Protein AF-A0A060DBR3-F1 (afdb_monomer_lite)

Foldseek 3Di:
DDPVVVVVVVVVVVVVVVVVVVVVVVVVVVVVVVVVVVVVVVVVVVVVVVVVVVVVVVVVVVVVVLLVVLVVLCVDPVSVVVQVVVQVVCCVVPNQWHFDQPPSDTDTGRDDD

Secondary structure (DSSP, 8-state):
--THHHHHHHHHHHHHHHHHHHHHHHHHHHHHHHHHHHHHHHHHHHHHHHHHHHHHHHHHHHHHHHHHHHHHHHHSHHHHHHHHHHHHHHHHHSTTEEEEEETTEEEEEE---

Sequence (113 aa):
MQPFKILERDNIRRKMKDTFNKVLKDMISKLDAKKAVMKALKEAERLAAIAVRLAKQEAEKAARLTQEQAKKLLATKEGKIGVAAMNAVLEKSSPGFKASASDGRIHGICERI

pLDDT: mean 83.02, std 12.98, range [50.94, 97.75]

Radius of gyration: 36.93 Å; chains: 1; bounding box: 82×36×87 Å

Structure (mmCIF, N/CA/C/O backbone):
data_AF-A0A060DBR3-F1
#
_entry.id   AF-A0A060DBR3-F1
#
loop_
_atom_site.group_PDB
_atom_site.id
_atom_site.type_symbol
_atom_site.label_atom_id
_atom_site.label_alt_id
_atom_site.label_comp_id
_atom_site.label_asym_id
_atom_site.label_entity_id
_atom_site.label_seq_id
_atom_site.pdbx_PDB_ins_code
_atom_site.Cartn_x
_atom_site.Cartn_y
_atom_site.Cartn_z
_atom_site.occupancy
_atom_site.B_iso_or_equiv
_atom_site.auth_seq_id
_atom_site.auth_comp_id
_atom_site.auth_asym_id
_atom_site.auth_atom_id
_atom_site.pdbx_PDB_model_num
ATOM 1 N N . MET A 1 1 ? 48.128 0.408 -51.814 1.00 55.25 1 MET A N 1
ATOM 2 C CA . MET A 1 1 ? 47.232 0.390 -50.630 1.00 55.25 1 MET A CA 1
ATOM 3 C C . MET A 1 1 ? 45.834 0.811 -51.074 1.00 55.25 1 MET A C 1
ATOM 5 O O . MET A 1 1 ? 45.753 1.765 -51.828 1.00 55.25 1 MET A O 1
ATOM 9 N N . GLN A 1 2 ? 44.761 0.095 -50.702 1.00 56.47 2 GLN A N 1
ATOM 10 C CA . GLN A 1 2 ? 43.400 0.354 -51.216 1.00 56.47 2 GLN A CA 1
ATOM 11 C C . GLN A 1 2 ? 42.592 1.279 -50.273 1.00 56.47 2 GLN A C 1
ATOM 13 O O . GLN A 1 2 ? 42.081 0.789 -49.26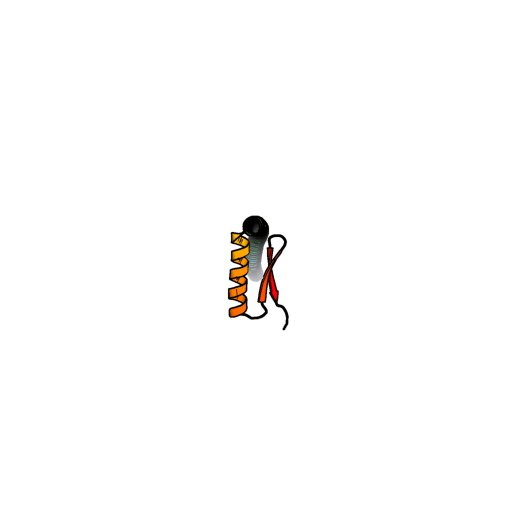3 1.00 56.47 2 GLN A O 1
ATOM 18 N N . PRO A 1 3 ? 42.440 2.583 -50.580 1.00 62.97 3 PRO A N 1
ATOM 19 C CA . PRO A 1 3 ? 41.771 3.568 -49.713 1.00 62.97 3 PRO A CA 1
ATOM 20 C C . PRO A 1 3 ? 40.286 3.265 -49.441 1.00 62.97 3 PRO A C 1
ATOM 22 O O . PRO A 1 3 ? 39.780 3.571 -48.363 1.00 62.97 3 PRO A O 1
ATOM 25 N N . PHE A 1 4 ? 39.603 2.573 -50.357 1.00 62.62 4 PHE A N 1
ATOM 26 C CA . PHE A 1 4 ? 38.196 2.182 -50.202 1.00 62.62 4 PHE A CA 1
ATOM 27 C C . PHE A 1 4 ? 37.936 1.288 -48.976 1.00 62.62 4 PHE A C 1
ATOM 29 O O . PHE A 1 4 ? 36.959 1.485 -48.257 1.00 62.62 4 PHE A O 1
ATOM 36 N N . LYS A 1 5 ? 38.862 0.373 -48.652 1.00 69.62 5 LYS A N 1
ATOM 37 C CA . LYS A 1 5 ? 38.728 -0.557 -47.511 1.00 69.62 5 LYS A CA 1
ATOM 38 C C . LYS A 1 5 ? 38.876 0.114 -46.139 1.00 69.62 5 LYS A C 1
ATOM 40 O O . LYS A 1 5 ? 38.613 -0.522 -45.116 1.00 69.62 5 LYS A O 1
ATOM 45 N N . ILE A 1 6 ? 39.376 1.349 -46.087 1.00 73.19 6 ILE A N 1
ATOM 46 C CA . ILE A 1 6 ? 39.501 2.130 -44.847 1.00 73.19 6 ILE A CA 1
ATOM 47 C C . ILE A 1 6 ? 38.187 2.876 -44.593 1.00 73.19 6 ILE A C 1
ATOM 49 O O . ILE A 1 6 ? 37.628 2.775 -43.503 1.00 73.19 6 ILE A O 1
ATOM 53 N N . LEU A 1 7 ? 37.633 3.511 -45.632 1.00 75.38 7 LEU A N 1
ATOM 54 C CA . LEU A 1 7 ? 36.384 4.270 -45.552 1.00 75.38 7 LEU A CA 1
ATOM 55 C C . LEU A 1 7 ? 35.184 3.401 -45.130 1.00 75.38 7 LEU A C 1
ATOM 57 O O . LEU A 1 7 ? 34.374 3.814 -44.299 1.00 75.38 7 LEU A O 1
ATOM 61 N N . GLU A 1 8 ? 35.086 2.175 -45.653 1.00 81.88 8 GLU A N 1
ATOM 62 C CA . GLU A 1 8 ? 34.038 1.226 -45.253 1.00 81.88 8 GLU A CA 1
ATOM 63 C C . GLU A 1 8 ? 34.151 0.820 -43.780 1.00 81.88 8 GLU A C 1
ATOM 65 O O . GLU A 1 8 ? 33.151 0.802 -43.059 1.00 81.88 8 GLU A O 1
ATOM 70 N N . ARG A 1 9 ? 35.374 0.559 -43.300 1.00 82.94 9 ARG A N 1
ATOM 71 C CA . ARG A 1 9 ? 35.622 0.210 -41.895 1.00 82.94 9 ARG A CA 1
ATOM 72 C C . ARG A 1 9 ? 35.266 1.354 -40.951 1.00 82.94 9 ARG A C 1
ATOM 74 O O . ARG A 1 9 ? 34.647 1.105 -39.917 1.00 82.94 9 ARG A O 1
ATOM 81 N N . ASP A 1 10 ? 35.583 2.593 -41.313 1.00 86.25 10 ASP A N 1
ATOM 82 C CA . ASP A 1 10 ? 35.229 3.762 -40.504 1.00 86.25 10 ASP A CA 1
ATOM 83 C C . ASP A 1 10 ? 33.719 4.038 -40.497 1.00 86.25 10 ASP A C 1
ATOM 85 O O . ASP A 1 10 ? 33.161 4.426 -39.466 1.00 86.25 10 ASP A O 1
ATOM 89 N N . ASN A 1 11 ? 33.018 3.772 -41.602 1.00 88.06 11 ASN A N 1
ATOM 90 C CA . ASN A 1 11 ? 31.556 3.833 -41.636 1.00 88.06 11 ASN A CA 1
ATOM 91 C C . ASN A 1 11 ? 30.904 2.761 -40.754 1.00 88.06 11 ASN A C 1
ATOM 93 O O . ASN A 1 11 ? 29.971 3.072 -40.011 1.00 88.06 11 ASN A O 1
ATOM 97 N N . ILE A 1 12 ? 31.404 1.524 -40.788 1.00 89.50 12 ILE A N 1
ATOM 98 C CA . ILE A 1 12 ? 30.923 0.445 -39.914 1.00 89.50 12 ILE A CA 1
ATOM 99 C C . ILE A 1 12 ? 31.185 0.797 -38.445 1.00 89.50 12 ILE A C 1
ATOM 101 O O . ILE A 1 12 ? 30.279 0.697 -37.617 1.00 89.50 12 ILE A O 1
ATOM 105 N N . ARG A 1 13 ? 32.388 1.294 -38.127 1.00 91.81 13 ARG A N 1
ATOM 106 C CA . ARG A 1 13 ? 32.763 1.722 -36.772 1.00 91.81 13 ARG A CA 1
ATOM 107 C C . ARG A 1 13 ? 31.841 2.823 -36.244 1.00 91.81 13 ARG A C 1
ATOM 109 O O . ARG A 1 13 ? 31.405 2.739 -35.097 1.00 91.81 13 ARG A O 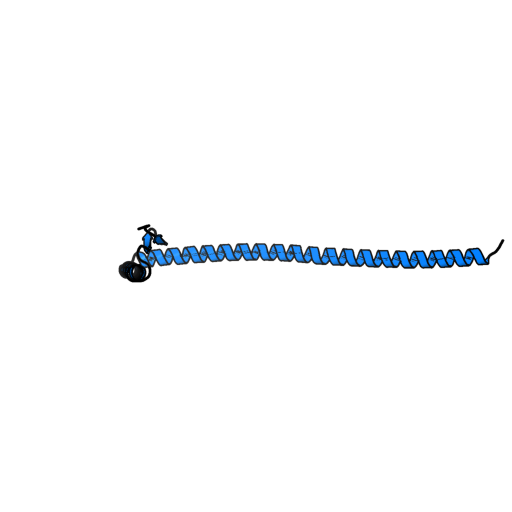1
ATOM 116 N N . ARG A 1 14 ? 31.512 3.831 -37.062 1.00 93.31 14 ARG A N 1
ATOM 117 C CA . ARG A 1 14 ? 30.570 4.898 -36.674 1.00 93.31 14 ARG A CA 1
ATOM 118 C C . ARG A 1 14 ? 29.170 4.351 -36.401 1.00 93.31 14 ARG A C 1
ATOM 120 O O . ARG A 1 14 ? 28.645 4.576 -35.317 1.00 93.31 14 ARG A O 1
ATOM 127 N N . LYS A 1 15 ? 28.620 3.537 -37.308 1.00 94.31 15 LYS A N 1
ATOM 128 C CA . LYS A 1 15 ? 27.294 2.919 -37.126 1.00 94.31 15 LYS A CA 1
ATOM 129 C C . LYS A 1 15 ? 27.214 2.042 -35.872 1.00 94.31 15 LYS A C 1
ATOM 131 O O . LYS A 1 15 ? 26.223 2.102 -35.145 1.00 94.31 15 LYS A O 1
ATOM 136 N N . MET A 1 16 ? 28.254 1.253 -35.591 1.00 94.50 16 MET A N 1
ATOM 137 C CA . MET A 1 16 ? 28.337 0.464 -34.357 1.00 94.50 16 MET A CA 1
ATOM 138 C C . MET A 1 16 ? 28.365 1.356 -33.114 1.00 94.50 16 MET A C 1
ATOM 140 O O . MET A 1 16 ? 27.624 1.095 -32.169 1.00 94.50 16 MET A O 1
ATOM 144 N N . LYS A 1 17 ? 29.157 2.436 -33.126 1.00 95.38 17 LYS A N 1
ATOM 145 C CA . LYS A 1 17 ? 29.221 3.398 -32.017 1.00 95.38 17 LYS A CA 1
ATOM 146 C C . LYS A 1 17 ? 27.868 4.069 -31.767 1.00 95.38 17 LYS A C 1
ATOM 148 O O . LYS A 1 17 ? 27.451 4.173 -30.617 1.00 95.38 17 LYS A O 1
ATOM 153 N N . ASP A 1 18 ? 27.165 4.470 -32.820 1.00 96.19 18 ASP A N 1
ATOM 154 C CA . ASP A 1 18 ? 25.858 5.123 -32.699 1.00 96.19 18 ASP A CA 1
ATOM 155 C C . ASP A 1 18 ? 24.793 4.161 -32.166 1.00 96.19 18 ASP A C 1
ATOM 157 O O . ASP A 1 18 ? 24.015 4.517 -31.279 1.00 96.19 18 ASP A O 1
ATOM 161 N N . THR A 1 19 ? 24.810 2.912 -32.639 1.00 95.75 19 THR A N 1
ATOM 162 C CA . THR A 1 19 ? 23.901 1.859 -32.163 1.00 95.75 19 THR A CA 1
ATOM 163 C C . THR A 1 19 ? 24.164 1.542 -30.693 1.00 95.75 19 THR A C 1
ATOM 165 O O . THR A 1 19 ? 23.232 1.496 -29.894 1.00 95.75 19 THR A O 1
ATOM 168 N N . PHE A 1 20 ? 25.433 1.401 -30.307 1.00 96.38 20 PHE A N 1
ATOM 169 C CA . PHE A 1 20 ? 25.825 1.152 -28.923 1.00 96.38 20 PHE A CA 1
ATOM 170 C C . PHE A 1 20 ? 25.426 2.308 -27.998 1.00 96.38 20 PHE A C 1
ATOM 172 O O . PHE A 1 20 ? 24.809 2.091 -26.957 1.00 96.38 20 PHE A O 1
ATOM 179 N N . ASN A 1 21 ? 25.691 3.550 -28.410 1.00 96.88 21 ASN A N 1
ATOM 180 C CA . ASN A 1 21 ? 25.292 4.735 -27.655 1.00 96.88 21 ASN A CA 1
ATOM 181 C C . ASN A 1 21 ? 23.772 4.840 -27.500 1.00 96.88 21 ASN A C 1
ATOM 183 O O . ASN A 1 21 ? 23.296 5.275 -26.451 1.00 96.88 21 ASN A O 1
ATOM 187 N N . LYS A 1 22 ? 23.004 4.443 -28.520 1.00 97.25 22 LYS A N 1
ATOM 188 C CA . LYS A 1 22 ? 21.542 4.407 -28.442 1.00 97.25 22 LYS A CA 1
ATOM 189 C C . LYS A 1 22 ? 21.069 3.389 -27.404 1.00 97.25 22 LYS A C 1
ATOM 191 O O . LYS A 1 22 ? 20.282 3.743 -26.535 1.00 97.25 22 LYS A O 1
ATOM 196 N N . VAL A 1 23 ? 21.618 2.174 -27.433 1.00 97.19 23 VAL A N 1
ATOM 197 C CA . VAL A 1 23 ? 21.296 1.128 -26.448 1.00 97.19 23 VAL A CA 1
ATOM 198 C C . VAL A 1 23 ? 21.639 1.582 -25.027 1.00 97.19 23 VAL A C 1
ATOM 200 O O . VAL A 1 23 ? 20.821 1.419 -24.124 1.00 97.19 23 VAL A O 1
ATOM 203 N N . LEU A 1 24 ? 22.803 2.206 -24.819 1.00 97.19 24 LEU A N 1
ATOM 204 C CA . LEU A 1 24 ? 23.184 2.731 -23.505 1.00 97.19 24 LEU A CA 1
ATOM 205 C C . LEU A 1 24 ? 22.212 3.800 -22.999 1.00 97.19 24 LEU A C 1
ATOM 207 O O . LEU A 1 24 ? 21.808 3.751 -21.838 1.00 97.19 24 LEU A O 1
ATOM 211 N N . LYS A 1 25 ? 21.806 4.740 -23.859 1.00 97.44 25 LYS A N 1
ATOM 212 C CA . LYS A 1 25 ? 20.816 5.763 -23.494 1.00 97.44 25 LYS A CA 1
ATOM 213 C C . LYS A 1 25 ? 19.483 5.130 -23.106 1.00 97.44 25 LYS A C 1
ATOM 215 O O . LYS A 1 25 ? 18.959 5.453 -22.045 1.00 97.44 25 LYS A O 1
ATOM 220 N N . ASP A 1 26 ? 18.994 4.176 -23.895 1.00 97.75 26 ASP A N 1
ATOM 221 C CA . ASP A 1 26 ? 17.741 3.474 -23.607 1.00 97.75 26 ASP A CA 1
ATOM 222 C C . ASP A 1 26 ? 17.812 2.711 -22.273 1.00 97.75 26 ASP A C 1
ATOM 224 O O . ASP A 1 26 ? 16.850 2.699 -21.501 1.00 97.75 26 ASP A O 1
ATOM 228 N N . MET A 1 27 ? 18.957 2.091 -21.966 1.00 97.56 27 MET A N 1
ATOM 229 C CA . MET A 1 27 ? 19.181 1.412 -20.686 1.00 97.56 27 MET A CA 1
ATOM 230 C C . MET A 1 27 ? 19.180 2.388 -19.508 1.00 97.56 27 MET A C 1
ATOM 232 O O . MET A 1 27 ? 18.524 2.112 -18.502 1.00 97.56 27 MET A O 1
ATOM 236 N N . ILE A 1 28 ? 19.869 3.527 -19.630 1.00 97.44 28 ILE A N 1
ATOM 237 C CA . ILE A 1 28 ? 19.906 4.567 -18.592 1.00 97.44 28 ILE A CA 1
ATOM 238 C C . ILE A 1 28 ? 18.494 5.101 -18.339 1.00 97.44 28 ILE A C 1
ATOM 240 O O . ILE A 1 28 ? 18.033 5.086 -17.199 1.00 97.44 28 ILE A O 1
ATOM 244 N N . SER A 1 29 ? 17.755 5.454 -19.394 1.00 96.75 29 SER A N 1
ATOM 245 C CA . SER A 1 29 ? 16.378 5.942 -19.268 1.00 96.75 29 SER A CA 1
ATOM 246 C C . SER A 1 29 ? 15.458 4.924 -18.588 1.00 96.75 29 SER A C 1
ATOM 248 O O . SER A 1 29 ? 14.664 5.289 -17.720 1.00 96.75 29 SER A O 1
ATOM 250 N N . LYS A 1 30 ? 15.585 3.629 -18.912 1.00 97.06 30 LYS A N 1
ATOM 251 C CA . LYS A 1 30 ? 14.820 2.565 -18.237 1.00 97.06 30 LYS A CA 1
ATOM 252 C C . LYS A 1 30 ? 15.203 2.411 -16.764 1.00 97.06 30 LYS A C 1
ATOM 254 O O . LYS A 1 30 ? 14.328 2.149 -15.937 1.00 97.06 30 LYS A O 1
ATOM 259 N N . LEU A 1 31 ? 16.484 2.544 -16.422 1.00 97.06 31 LEU A N 1
ATOM 260 C CA . LEU A 1 31 ? 16.942 2.483 -15.032 1.00 97.06 31 LEU A CA 1
ATOM 261 C C . LEU A 1 31 ? 16.415 3.662 -14.216 1.00 97.06 31 LEU A C 1
ATOM 263 O O . LEU A 1 31 ? 15.948 3.457 -13.096 1.00 97.06 31 LEU A O 1
ATOM 267 N N . ASP A 1 32 ? 16.428 4.868 -14.773 1.00 96.69 32 ASP A N 1
ATOM 268 C CA . ASP A 1 32 ? 15.929 6.055 -14.082 1.00 96.69 32 ASP A CA 1
ATOM 269 C C . ASP A 1 32 ? 14.410 6.003 -13.888 1.00 96.69 32 ASP A C 1
ATOM 271 O O . ASP A 1 32 ? 13.925 6.283 -12.789 1.00 96.69 32 ASP A O 1
ATOM 275 N N . ALA A 1 33 ? 13.662 5.510 -14.882 1.00 96.06 33 ALA A N 1
ATOM 276 C CA . ALA A 1 33 ? 12.232 5.244 -14.732 1.00 96.06 33 ALA A CA 1
ATOM 277 C C . ALA A 1 33 ? 11.952 4.238 -13.599 1.00 96.06 33 ALA A C 1
ATOM 279 O O . ALA A 1 33 ? 11.098 4.480 -12.743 1.00 96.06 33 ALA A O 1
ATOM 280 N N . LYS A 1 34 ? 12.714 3.137 -13.525 1.00 95.50 34 LYS A N 1
ATOM 281 C CA . LYS A 1 34 ? 12.583 2.153 -12.434 1.00 95.50 34 LYS A CA 1
ATOM 282 C C . LYS A 1 34 ? 12.898 2.751 -11.062 1.00 95.50 34 LYS A C 1
ATOM 284 O O . LYS A 1 34 ? 12.187 2.462 -10.102 1.00 95.50 34 LYS A O 1
ATOM 289 N N . LYS A 1 35 ? 13.931 3.592 -10.952 1.00 96.44 35 LYS A N 1
ATOM 290 C CA . LYS A 1 35 ? 14.268 4.287 -9.696 1.00 96.44 35 LYS A CA 1
ATOM 291 C C . LYS A 1 35 ? 13.143 5.221 -9.252 1.00 96.44 35 LYS A C 1
ATOM 293 O O . LYS A 1 35 ? 12.811 5.238 -8.068 1.00 96.44 35 LYS A O 1
ATOM 298 N N . ALA A 1 36 ? 12.542 5.963 -10.184 1.00 95.69 36 ALA A N 1
ATOM 299 C CA . ALA A 1 36 ? 11.420 6.849 -9.889 1.00 95.69 36 ALA A CA 1
ATOM 300 C C . ALA A 1 36 ? 10.208 6.068 -9.354 1.00 95.69 36 ALA A C 1
ATOM 302 O O . ALA A 1 36 ? 9.671 6.419 -8.304 1.00 95.69 36 ALA A O 1
ATOM 303 N N . VAL A 1 37 ? 9.847 4.958 -10.009 1.00 96.06 37 VAL A N 1
ATOM 304 C CA . VAL A 1 37 ? 8.766 4.066 -9.550 1.00 96.06 37 VAL A CA 1
ATOM 305 C C . VAL A 1 37 ? 9.068 3.501 -8.162 1.00 96.06 37 VAL A C 1
ATOM 307 O O . VAL A 1 37 ? 8.216 3.544 -7.280 1.00 96.06 37 VAL A O 1
ATOM 310 N N . MET A 1 38 ? 10.293 3.029 -7.924 1.00 96.62 38 MET A N 1
ATOM 311 C CA . MET A 1 38 ? 10.688 2.490 -6.620 1.00 96.62 38 MET A CA 1
ATOM 312 C C . MET A 1 38 ? 10.606 3.541 -5.504 1.00 96.62 38 MET A C 1
ATOM 314 O O . MET A 1 38 ? 10.204 3.223 -4.387 1.00 96.62 38 MET A O 1
ATOM 318 N N . LYS A 1 39 ? 10.962 4.798 -5.792 1.00 95.88 39 LYS A N 1
ATOM 319 C CA . LYS A 1 39 ? 10.827 5.900 -4.832 1.00 95.88 39 LYS A CA 1
ATOM 320 C C . LYS A 1 39 ? 9.357 6.176 -4.502 1.00 95.88 39 LYS A C 1
ATOM 322 O O . LYS A 1 39 ? 9.031 6.338 -3.331 1.00 95.88 39 LYS A O 1
ATOM 327 N N . ALA A 1 40 ? 8.485 6.188 -5.511 1.00 93.88 40 ALA A N 1
ATOM 328 C CA . ALA A 1 40 ? 7.049 6.378 -5.314 1.00 93.88 40 ALA A CA 1
ATOM 329 C C . ALA A 1 40 ? 6.421 5.234 -4.501 1.00 93.88 40 ALA A C 1
ATOM 331 O O . ALA A 1 40 ? 5.638 5.495 -3.592 1.00 93.88 40 ALA A O 1
ATOM 332 N N . LEU A 1 41 ? 6.815 3.982 -4.767 1.00 95.81 41 LEU A N 1
ATOM 333 C CA . LEU A 1 41 ? 6.356 2.816 -4.005 1.00 95.81 41 LEU A CA 1
ATOM 334 C C . LEU A 1 41 ? 6.742 2.906 -2.525 1.00 95.81 41 LEU A C 1
ATOM 336 O O . LEU A 1 41 ? 5.886 2.721 -1.669 1.00 95.81 41 LEU A O 1
ATOM 340 N N . LYS A 1 42 ? 7.992 3.275 -2.216 1.00 95.81 42 LYS A N 1
ATOM 341 C CA . LYS A 1 42 ? 8.435 3.462 -0.823 1.00 95.81 42 LYS A CA 1
ATOM 342 C C . LYS A 1 42 ? 7.634 4.537 -0.087 1.00 95.81 42 LYS A C 1
ATOM 344 O O . LYS A 1 42 ? 7.330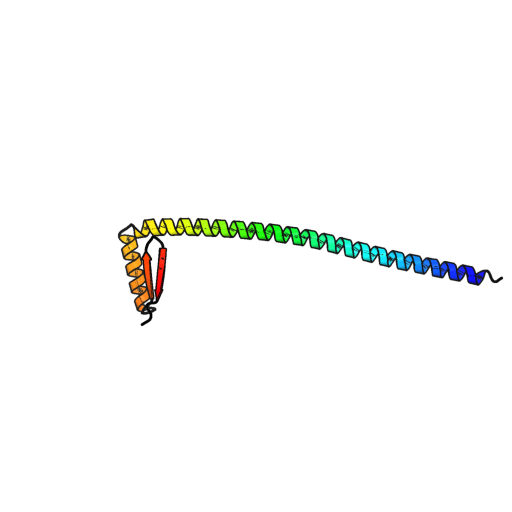 4.381 1.093 1.00 95.81 42 LYS A O 1
ATOM 349 N N . GLU A 1 43 ? 7.287 5.627 -0.768 1.00 94.69 43 GLU A N 1
ATOM 350 C CA . GLU A 1 43 ? 6.465 6.679 -0.163 1.00 94.69 43 GLU A CA 1
ATOM 351 C C . GLU A 1 43 ? 5.019 6.207 0.048 1.00 94.69 43 GLU A C 1
ATOM 353 O O . GLU A 1 43 ? 4.442 6.445 1.107 1.00 94.69 43 GLU A O 1
ATOM 358 N N . ALA A 1 44 ? 4.455 5.463 -0.906 1.00 94.50 44 ALA A N 1
ATOM 359 C CA . ALA A 1 44 ? 3.134 4.858 -0.759 1.00 94.50 44 ALA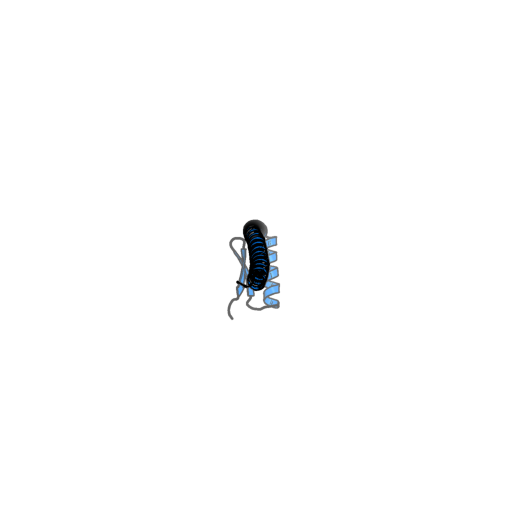 A CA 1
ATOM 360 C C . ALA A 1 44 ? 3.082 3.862 0.415 1.00 94.50 44 ALA A C 1
ATOM 362 O O . ALA A 1 44 ? 2.146 3.907 1.212 1.00 94.50 44 ALA A O 1
ATOM 363 N N . GLU A 1 45 ? 4.106 3.019 0.580 1.00 94.94 45 GLU A N 1
ATOM 364 C CA . GLU A 1 45 ? 4.243 2.112 1.730 1.00 94.94 45 GLU A CA 1
ATOM 365 C C . GLU A 1 45 ? 4.296 2.883 3.054 1.00 94.94 45 GLU A C 1
ATOM 367 O O . GLU A 1 45 ? 3.631 2.514 4.026 1.00 94.94 45 GLU A O 1
ATOM 372 N N . ARG A 1 46 ? 5.040 3.995 3.091 1.00 95.44 46 ARG A N 1
ATOM 373 C CA . ARG A 1 46 ? 5.122 4.860 4.272 1.00 95.44 46 ARG A CA 1
ATOM 374 C C . ARG A 1 46 ? 3.760 5.457 4.628 1.00 95.44 46 ARG A C 1
ATOM 376 O O . ARG A 1 46 ? 3.371 5.427 5.797 1.00 95.44 46 ARG A O 1
ATOM 383 N N . LEU A 1 47 ? 3.028 5.975 3.643 1.00 94.75 47 LEU A N 1
ATOM 384 C CA . LEU A 1 47 ? 1.687 6.530 3.844 1.00 94.75 47 LEU A CA 1
ATOM 385 C C . LEU A 1 47 ? 0.694 5.454 4.300 1.00 94.75 47 LEU A C 1
ATOM 387 O O . LEU A 1 47 ? -0.071 5.689 5.236 1.00 94.75 47 LEU A O 1
ATOM 391 N N . ALA A 1 48 ? 0.755 4.257 3.713 1.00 92.88 48 ALA A N 1
ATOM 392 C CA . ALA A 1 48 ? -0.071 3.125 4.120 1.00 92.88 48 ALA A CA 1
ATOM 393 C C . ALA A 1 48 ? 0.198 2.718 5.578 1.00 92.88 48 ALA A C 1
ATOM 395 O O . ALA A 1 48 ? -0.741 2.523 6.350 1.00 92.88 48 ALA A O 1
ATOM 396 N N . ALA A 1 49 ? 1.466 2.663 5.999 1.00 94.19 49 ALA A N 1
ATOM 397 C CA . ALA A 1 49 ? 1.826 2.366 7.384 1.00 94.19 49 ALA A CA 1
ATOM 398 C C . ALA A 1 49 ? 1.282 3.418 8.368 1.00 94.19 49 ALA A C 1
ATOM 400 O O . ALA A 1 49 ? 0.783 3.069 9.443 1.00 94.19 49 ALA A O 1
ATOM 401 N N . ILE A 1 50 ? 1.331 4.703 7.997 1.00 94.75 50 ILE A N 1
ATOM 402 C CA . ILE A 1 50 ? 0.753 5.793 8.797 1.00 94.75 50 ILE A CA 1
ATOM 403 C C . ILE A 1 50 ? -0.767 5.632 8.902 1.00 94.75 50 ILE A C 1
ATOM 405 O O . ILE A 1 50 ? -1.301 5.691 10.011 1.00 94.75 50 ILE A O 1
ATOM 409 N N . ALA A 1 51 ? -1.453 5.378 7.786 1.00 93.56 51 ALA A N 1
ATOM 410 C CA . ALA A 1 51 ? -2.902 5.193 7.755 1.00 93.56 51 ALA A CA 1
ATOM 411 C C . ALA A 1 51 ? -3.347 4.010 8.628 1.00 93.56 51 ALA A C 1
ATOM 413 O O . ALA A 1 51 ? -4.251 4.154 9.448 1.00 93.56 51 ALA A O 1
ATOM 414 N N . VAL A 1 52 ? -2.656 2.867 8.539 1.00 94.81 52 VAL A N 1
ATOM 415 C CA . VAL A 1 52 ? -2.925 1.698 9.393 1.00 94.81 52 VAL A CA 1
ATOM 416 C C . VAL A 1 52 ? -2.727 2.034 10.871 1.00 94.81 52 VAL A C 1
ATOM 418 O O . VAL A 1 52 ? -3.529 1.623 11.711 1.00 94.81 52 VAL A O 1
ATOM 421 N N . ARG A 1 53 ? -1.677 2.790 11.217 1.00 94.62 53 ARG A N 1
ATOM 422 C CA . ARG A 1 53 ? -1.439 3.208 12.606 1.00 94.62 53 ARG A CA 1
ATOM 423 C C . ARG A 1 53 ? -2.566 4.099 13.127 1.00 94.62 53 ARG A C 1
ATOM 425 O O . ARG A 1 53 ? -3.016 3.892 14.251 1.00 94.62 53 ARG A O 1
ATOM 432 N N . LEU A 1 54 ? -3.016 5.064 12.328 1.00 93.81 54 LEU A N 1
ATOM 433 C CA . LEU A 1 54 ? -4.116 5.958 12.692 1.00 93.81 54 LEU A CA 1
ATOM 434 C C . LEU A 1 54 ? -5.431 5.189 12.849 1.00 93.81 54 LEU A C 1
ATOM 436 O O . LEU A 1 54 ? -6.084 5.325 13.878 1.00 93.81 54 LEU A O 1
ATOM 440 N N . ALA A 1 55 ? -5.752 4.298 11.909 1.00 90.81 55 ALA A N 1
ATOM 441 C CA . ALA A 1 55 ? -6.944 3.457 11.983 1.00 90.81 55 ALA A CA 1
ATOM 442 C C . ALA A 1 55 ? -6.962 2.586 13.252 1.00 90.81 55 ALA A C 1
ATOM 444 O O . ALA A 1 55 ? -7.990 2.477 13.915 1.00 90.81 55 ALA A O 1
ATOM 445 N N . LYS A 1 56 ? -5.815 2.013 13.649 1.00 93.31 56 LYS A N 1
ATOM 446 C CA . LYS A 1 56 ? -5.699 1.272 14.918 1.00 93.31 56 LYS A CA 1
ATOM 447 C C . LYS A 1 56 ? -5.969 2.160 16.132 1.00 93.31 56 LYS A C 1
ATOM 449 O O . LYS A 1 56 ? -6.706 1.758 17.025 1.00 93.31 56 LYS A O 1
ATOM 454 N N . GLN A 1 57 ? -5.410 3.368 16.158 1.00 93.94 57 GLN A N 1
ATOM 455 C CA . GLN A 1 57 ? -5.639 4.310 17.256 1.00 93.94 57 GLN A CA 1
ATOM 456 C C . GLN A 1 57 ? -7.105 4.749 17.346 1.00 93.94 57 GLN A C 1
ATOM 458 O O . GLN A 1 57 ? -7.642 4.872 18.445 1.00 93.94 57 GLN A O 1
ATOM 463 N N . GLU A 1 58 ? -7.765 4.979 16.213 1.00 91.94 58 GLU A N 1
ATOM 464 C CA . GLU A 1 58 ? -9.193 5.305 16.180 1.00 91.94 58 GLU A CA 1
ATOM 465 C C . GLU A 1 58 ? -10.057 4.129 16.635 1.00 91.94 58 GLU A C 1
ATOM 467 O O . GLU A 1 58 ? -10.945 4.319 17.466 1.00 91.94 58 GLU A O 1
ATOM 472 N N . ALA A 1 59 ? -9.746 2.909 16.188 1.00 90.00 59 ALA A N 1
ATOM 473 C CA . ALA A 1 59 ? -10.425 1.700 16.639 1.00 90.00 59 ALA A CA 1
ATOM 474 C C . ALA A 1 59 ? -10.281 1.495 18.157 1.00 90.00 59 ALA A C 1
ATOM 476 O O . ALA A 1 59 ? -11.263 1.205 18.837 1.00 90.00 59 ALA A O 1
ATOM 477 N N . GLU A 1 60 ? -9.089 1.711 18.721 1.00 92.00 60 GLU A N 1
ATOM 478 C CA . GLU A 1 60 ? -8.869 1.642 20.170 1.00 92.00 60 GLU A CA 1
ATOM 479 C C . GLU A 1 60 ? -9.653 2.715 20.935 1.00 92.00 60 GLU A C 1
ATOM 481 O O . GLU A 1 60 ? -10.231 2.426 21.985 1.00 92.00 60 GLU A O 1
ATOM 486 N N . LYS A 1 61 ? -9.709 3.951 20.424 1.00 92.31 61 LYS A N 1
ATOM 487 C CA . LYS A 1 61 ? -10.515 5.024 21.029 1.00 92.31 61 LYS A CA 1
ATOM 488 C C . LYS A 1 61 ? -12.000 4.676 21.007 1.00 92.31 61 LYS A C 1
ATOM 490 O O . LYS A 1 61 ? -12.661 4.795 22.037 1.00 92.31 61 LYS A O 1
ATOM 495 N N . ALA A 1 62 ? -12.510 4.202 19.872 1.00 87.00 62 ALA A N 1
ATOM 496 C CA . ALA A 1 62 ? -13.895 3.766 19.738 1.00 87.00 62 ALA A CA 1
ATOM 497 C C . ALA A 1 62 ? -14.208 2.591 20.679 1.00 87.00 62 ALA A C 1
ATOM 499 O O . ALA A 1 62 ? -15.228 2.606 21.366 1.00 87.00 62 ALA A O 1
ATOM 500 N N . ALA A 1 63 ? -13.305 1.613 20.794 1.00 84.38 63 ALA A N 1
ATOM 501 C CA . ALA A 1 63 ? -13.442 0.490 21.720 1.00 84.38 63 ALA A CA 1
ATOM 502 C C . ALA A 1 63 ? -13.483 0.946 23.190 1.00 84.38 63 ALA A C 1
ATOM 504 O O . ALA A 1 63 ? -14.282 0.446 23.978 1.00 84.38 63 ALA A O 1
ATOM 505 N N . ARG A 1 64 ? -12.662 1.932 23.575 1.00 85.62 64 ARG A N 1
ATOM 506 C CA . ARG A 1 64 ? -12.692 2.499 24.934 1.00 85.62 64 ARG A CA 1
ATOM 507 C C . ARG A 1 64 ? -13.995 3.240 25.216 1.00 85.62 64 ARG A C 1
ATOM 509 O O . ARG A 1 64 ? -14.593 3.010 26.262 1.00 85.62 64 ARG A O 1
ATOM 516 N N . LEU A 1 65 ? -14.447 4.083 24.286 1.00 86.38 65 LEU A N 1
ATOM 517 C CA . LEU A 1 65 ? -15.699 4.833 24.426 1.00 86.38 65 LEU A CA 1
ATOM 518 C C . LEU A 1 65 ? -16.907 3.897 24.517 1.00 86.38 65 LEU A C 1
ATOM 520 O O . LEU A 1 65 ? -17.749 4.061 25.395 1.00 86.38 65 LEU A O 1
ATOM 524 N N . THR A 1 66 ? -16.968 2.882 23.655 1.00 81.38 66 THR A N 1
ATOM 525 C CA . THR A 1 66 ? -18.034 1.870 23.688 1.00 81.38 66 THR A CA 1
ATOM 526 C C . THR A 1 66 ? -17.991 1.048 24.974 1.00 81.38 66 THR A C 1
ATOM 528 O O . THR A 1 66 ? -19.038 0.840 25.581 1.00 81.38 66 THR A O 1
ATOM 531 N N . GLN A 1 67 ? -16.806 0.658 25.461 1.00 80.19 67 GLN A N 1
ATOM 532 C CA . GLN A 1 67 ? -16.673 -0.017 26.756 1.00 80.19 67 GLN A CA 1
ATOM 533 C C . GLN A 1 67 ? -17.136 0.880 27.917 1.00 80.19 67 GLN A C 1
ATOM 535 O O . GLN A 1 67 ? -17.807 0.415 28.836 1.00 80.19 67 GLN A O 1
ATOM 540 N N . GLU A 1 68 ? -16.805 2.170 27.901 1.00 83.81 68 GLU A N 1
ATOM 541 C CA . GLU A 1 68 ? -17.232 3.106 28.943 1.00 83.81 68 GLU A CA 1
ATOM 542 C C . GLU A 1 68 ? -18.749 3.341 28.919 1.00 83.81 68 GLU A C 1
ATOM 544 O O . GLU A 1 68 ? -19.394 3.351 29.969 1.00 83.81 68 GLU A O 1
ATOM 549 N N . GLN A 1 69 ? -19.347 3.471 27.733 1.00 82.75 69 GLN A N 1
ATOM 550 C CA . GLN A 1 69 ? -20.799 3.571 27.604 1.00 82.75 69 GLN A CA 1
ATOM 551 C C . GLN A 1 69 ? -21.503 2.278 28.024 1.00 82.75 69 GLN A C 1
ATOM 553 O O . GLN A 1 69 ? -22.502 2.345 28.738 1.00 82.75 69 GLN A O 1
ATOM 558 N N . ALA A 1 70 ? -20.951 1.111 27.684 1.00 77.44 70 ALA A N 1
ATOM 559 C CA . ALA A 1 70 ? -21.458 -0.172 28.159 1.00 77.44 70 ALA A CA 1
ATOM 560 C C . ALA A 1 70 ? -21.413 -0.258 29.693 1.00 77.44 70 ALA A C 1
ATOM 562 O O . ALA A 1 70 ? -22.403 -0.648 30.306 1.00 77.44 70 ALA A O 1
ATOM 563 N N . LYS A 1 71 ? -20.323 0.186 30.340 1.00 80.50 71 LYS A N 1
ATOM 564 C CA . LYS A 1 71 ? -20.247 0.290 31.812 1.00 80.50 71 LYS A CA 1
ATOM 565 C C . LYS A 1 71 ? -21.359 1.160 32.385 1.00 80.50 71 LYS A C 1
ATOM 567 O O . LYS A 1 71 ? -22.014 0.750 33.340 1.00 80.50 71 LYS A O 1
ATOM 572 N N . LYS A 1 72 ? -21.576 2.344 31.805 1.00 82.44 72 LYS A N 1
ATOM 573 C CA . LYS A 1 72 ? -22.618 3.280 32.254 1.00 82.44 72 LYS A CA 1
ATOM 574 C C . LYS A 1 72 ? -24.013 2.675 32.106 1.00 82.44 72 LYS A C 1
ATOM 576 O O . LYS A 1 72 ? -24.794 2.752 33.045 1.00 82.44 72 LYS A O 1
ATOM 581 N N . LEU A 1 73 ? -24.300 2.023 30.980 1.00 80.06 73 LEU A N 1
ATOM 582 C CA . LEU A 1 73 ? -25.579 1.348 30.748 1.00 80.06 73 LEU A CA 1
ATOM 583 C C . LEU A 1 73 ? -25.793 0.182 31.719 1.00 80.06 73 LEU A C 1
ATOM 585 O O . LEU A 1 73 ? -26.844 0.086 32.336 1.00 80.06 73 LEU A O 1
ATOM 589 N N . LEU A 1 74 ? -24.791 -0.672 31.929 1.00 79.25 74 LEU A N 1
ATOM 590 C CA . LEU A 1 74 ? -24.888 -1.812 32.852 1.00 79.25 74 LEU A CA 1
ATOM 591 C C . LEU A 1 74 ? -25.007 -1.401 34.326 1.00 79.25 74 LEU A C 1
ATOM 593 O O . LEU A 1 74 ? -25.479 -2.186 35.154 1.00 79.25 74 LEU A O 1
ATOM 597 N N . ALA A 1 75 ? -24.589 -0.182 34.668 1.00 78.56 75 ALA A N 1
ATOM 598 C CA . ALA A 1 75 ? -24.800 0.380 35.994 1.00 78.56 75 ALA A CA 1
ATOM 599 C C . ALA A 1 75 ? -26.277 0.743 36.249 1.00 78.56 75 ALA A C 1
ATOM 601 O O . ALA A 1 75 ? -26.690 0.796 37.409 1.00 78.56 75 ALA A O 1
ATOM 602 N N . THR A 1 76 ? -27.092 0.947 35.205 1.00 82.56 76 THR A N 1
ATOM 603 C CA . THR A 1 76 ? -28.527 1.228 35.351 1.00 82.56 76 THR A CA 1
ATOM 604 C C . THR A 1 76 ? -29.346 -0.064 35.457 1.00 82.56 76 THR A C 1
ATOM 606 O O . THR A 1 76 ? -28.951 -1.133 34.984 1.00 82.56 76 THR A O 1
ATOM 609 N N . LYS A 1 77 ? -30.525 0.015 36.094 1.00 78.94 77 LYS A N 1
ATOM 610 C CA . LYS A 1 77 ? -31.459 -1.126 36.167 1.00 78.94 77 LYS A CA 1
ATOM 611 C C . LYS A 1 77 ? -31.942 -1.545 34.776 1.00 78.94 77 LYS A C 1
ATOM 613 O O . LYS A 1 77 ? -32.018 -2.736 34.496 1.00 78.94 77 LYS A O 1
ATOM 618 N N . GLU A 1 78 ? -32.208 -0.577 33.905 1.00 81.00 78 GLU A N 1
ATOM 619 C CA . GLU A 1 78 ? -32.659 -0.803 32.529 1.00 81.00 78 GLU A CA 1
ATOM 620 C C . GLU A 1 78 ? -31.611 -1.540 31.692 1.00 81.00 78 GLU A C 1
ATOM 622 O O . GLU A 1 78 ? -31.959 -2.475 30.976 1.00 81.00 78 GLU A O 1
ATOM 627 N N . GLY A 1 79 ? -30.322 -1.208 31.835 1.00 76.62 79 GLY A N 1
ATOM 628 C CA . GLY A 1 79 ? -29.259 -1.924 31.130 1.00 76.62 79 GLY A CA 1
ATOM 629 C C . GLY A 1 79 ? -29.138 -3.387 31.559 1.00 76.62 79 GLY A C 1
ATOM 630 O O . GLY A 1 79 ? -28.973 -4.262 30.711 1.00 76.62 79 GLY A O 1
ATOM 631 N N . LYS A 1 80 ? -29.301 -3.690 32.855 1.00 77.12 80 LYS A N 1
ATOM 632 C CA . LYS A 1 80 ? -29.337 -5.081 33.350 1.00 77.12 80 LYS A CA 1
ATOM 633 C C . LYS A 1 80 ? -30.551 -5.851 32.823 1.00 77.12 80 LYS A C 1
ATOM 635 O O . LYS A 1 80 ? -30.416 -7.014 32.447 1.00 77.12 80 LYS A O 1
ATOM 640 N N . ILE A 1 81 ? -31.713 -5.199 32.759 1.00 81.44 81 ILE A N 1
ATOM 641 C CA . ILE A 1 81 ? -32.934 -5.772 32.172 1.00 81.44 81 ILE A CA 1
ATOM 642 C C . ILE A 1 81 ? -32.731 -6.036 30.674 1.00 81.44 81 ILE A C 1
ATOM 644 O O . ILE A 1 81 ? -33.093 -7.106 30.193 1.00 81.44 81 ILE A O 1
ATOM 648 N N . GLY A 1 82 ? -32.092 -5.116 29.949 1.00 80.38 82 GLY A N 1
ATOM 649 C CA . GLY A 1 82 ? -31.765 -5.280 28.532 1.00 80.38 82 GLY A CA 1
ATOM 650 C C . GLY A 1 82 ? -30.858 -6.483 28.257 1.00 80.38 82 GLY A C 1
ATOM 651 O O . GLY A 1 82 ? -31.140 -7.264 27.350 1.00 80.38 82 GLY A O 1
ATOM 652 N N . VAL A 1 83 ? -29.819 -6.701 29.074 1.00 78.31 83 VAL A N 1
ATOM 653 C CA . VAL A 1 83 ? -28.955 -7.895 28.961 1.00 78.31 83 VAL A CA 1
ATOM 654 C C . VAL A 1 83 ? -29.730 -9.180 29.259 1.00 78.31 83 VAL A C 1
ATOM 656 O O . VAL A 1 83 ? -29.585 -10.164 28.536 1.00 78.31 83 VAL A O 1
ATOM 659 N N . ALA A 1 84 ? -30.591 -9.179 30.280 1.00 76.06 84 ALA A N 1
ATOM 660 C CA . ALA A 1 84 ? -31.445 -10.327 30.582 1.00 76.06 84 ALA A CA 1
ATOM 661 C C . ALA A 1 84 ? -32.419 -10.638 29.429 1.00 76.06 84 ALA A C 1
ATOM 663 O O . ALA A 1 84 ? -32.597 -11.802 29.073 1.00 76.06 84 ALA A O 1
ATOM 664 N N . ALA A 1 85 ? -32.993 -9.609 28.798 1.00 82.38 85 ALA A N 1
ATOM 665 C CA . ALA A 1 85 ? -33.852 -9.757 27.627 1.00 82.38 85 ALA A CA 1
ATOM 666 C C . ALA A 1 85 ? -33.082 -10.309 26.415 1.00 82.38 85 ALA A C 1
ATOM 668 O O . ALA A 1 85 ? -33.571 -11.222 25.753 1.00 82.38 85 ALA A O 1
ATOM 669 N N . MET A 1 86 ? -31.858 -9.828 26.161 1.00 79.19 86 MET A N 1
ATOM 670 C CA . MET A 1 86 ? -30.988 -10.391 25.121 1.00 79.19 86 MET A CA 1
ATOM 671 C C . MET A 1 86 ? -30.669 -11.865 25.380 1.00 79.19 86 MET A C 1
ATOM 673 O O . MET A 1 86 ? -30.753 -12.662 24.452 1.00 79.19 86 MET A O 1
ATOM 677 N N . ASN A 1 87 ? -30.367 -12.247 26.622 1.00 76.12 87 ASN A N 1
ATOM 678 C CA . ASN A 1 87 ? -30.123 -13.646 26.982 1.00 76.12 87 ASN A CA 1
ATOM 679 C C . ASN A 1 87 ? -31.358 -14.526 26.793 1.00 76.12 87 ASN A C 1
ATOM 681 O O . ASN A 1 87 ? -31.238 -15.643 26.304 1.00 76.12 87 ASN A O 1
ATOM 685 N N . ALA A 1 88 ? -32.548 -14.016 27.110 1.00 78.81 88 ALA A N 1
ATOM 686 C CA . ALA A 1 88 ? -33.795 -14.737 26.873 1.00 78.81 88 ALA A CA 1
ATOM 687 C C . ALA A 1 88 ? -34.083 -14.949 25.376 1.00 78.81 88 ALA A C 1
ATOM 689 O O . ALA A 1 88 ? -34.681 -15.957 25.001 1.00 78.81 88 ALA A O 1
ATOM 690 N N . VAL A 1 89 ? -33.675 -14.012 24.513 1.00 81.56 89 VAL A N 1
ATOM 691 C CA . VAL A 1 89 ? -33.755 -14.178 23.052 1.00 81.56 89 VAL A CA 1
ATOM 692 C C . VAL A 1 89 ? -32.692 -15.163 22.563 1.00 81.56 89 VAL A C 1
ATOM 694 O O . VAL A 1 89 ? -33.019 -16.069 21.800 1.00 81.56 89 VAL A O 1
ATOM 697 N N . LEU A 1 90 ? -31.452 -15.030 23.039 1.00 76.75 90 LEU A N 1
ATOM 698 C CA . LEU A 1 90 ? -30.330 -15.894 22.671 1.00 76.75 90 LEU A CA 1
ATOM 699 C C . LEU A 1 90 ? -30.592 -17.356 23.020 1.00 76.75 90 LEU A C 1
ATOM 701 O O . LEU A 1 90 ? -30.417 -18.195 22.147 1.00 76.75 90 LEU A O 1
ATOM 705 N N . GLU A 1 91 ? -31.114 -17.649 24.211 1.00 75.94 91 GLU A N 1
ATOM 706 C CA . GLU A 1 91 ? -31.465 -19.012 24.629 1.00 75.94 91 GLU A CA 1
ATOM 707 C C . GLU A 1 91 ? -32.523 -19.650 23.711 1.00 75.94 91 GLU A C 1
ATOM 709 O O . GLU A 1 91 ? -32.463 -20.841 23.420 1.00 75.94 91 GLU A O 1
ATOM 714 N N . LYS A 1 92 ? -33.471 -18.856 23.189 1.00 80.19 92 LYS A N 1
ATOM 715 C CA . LYS A 1 92 ? -34.478 -19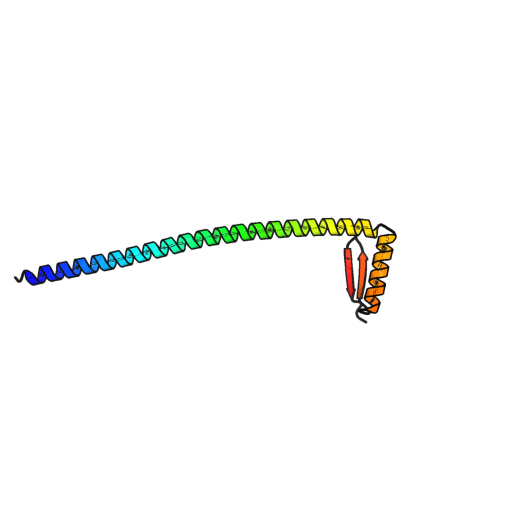.344 22.229 1.00 80.19 92 LYS A CA 1
ATOM 716 C C . LYS A 1 92 ? -33.882 -19.641 20.855 1.00 80.19 92 LYS A C 1
ATOM 718 O O . LYS A 1 92 ? -34.335 -20.564 20.187 1.00 80.19 92 LYS A O 1
ATOM 723 N N . SER A 1 93 ? -32.922 -18.832 20.411 1.00 80.88 93 SER A N 1
ATOM 724 C CA . SER A 1 93 ? -32.305 -18.969 19.085 1.00 80.88 93 SER A CA 1
ATOM 725 C C . SER A 1 93 ? -31.104 -19.918 19.049 1.00 80.88 93 SER A C 1
ATOM 727 O O . SER A 1 93 ? -30.828 -20.504 18.007 1.00 80.88 93 SER A O 1
ATOM 729 N N . SER A 1 94 ? -30.371 -20.047 20.155 1.00 73.19 94 SER A N 1
ATOM 730 C CA . SER A 1 94 ? -29.099 -20.762 20.245 1.00 73.19 94 SER A CA 1
ATOM 731 C C . SER A 1 94 ? -28.861 -21.227 21.696 1.00 73.19 94 SER A C 1
ATOM 733 O O . SER A 1 94 ? -28.145 -20.557 22.449 1.00 73.19 94 SER A O 1
ATOM 735 N N . PRO A 1 95 ? -29.470 -22.358 22.103 1.00 73.00 95 PRO A N 1
ATOM 736 C CA . PRO A 1 95 ? -29.380 -22.885 23.465 1.00 73.00 95 PRO A CA 1
ATOM 737 C C . PRO A 1 95 ? -27.926 -23.087 23.906 1.00 73.00 95 PRO A C 1
ATOM 739 O O . PRO A 1 95 ? -27.106 -23.592 23.137 1.00 73.00 95 PRO A O 1
ATOM 742 N N . GLY A 1 96 ? -27.598 -22.675 25.133 1.00 68.38 96 GLY A N 1
ATOM 743 C CA . GLY A 1 96 ? -26.232 -22.741 25.675 1.00 68.38 96 GLY A CA 1
ATOM 744 C C . GLY A 1 96 ? -25.337 -21.534 25.360 1.00 68.38 96 GLY A C 1
ATOM 745 O O . GLY A 1 96 ? -24.211 -21.470 25.859 1.00 68.38 96 GLY A O 1
ATOM 746 N N . PHE A 1 97 ? -25.817 -20.547 24.592 1.00 64.50 97 PHE A N 1
ATOM 747 C CA . PHE A 1 97 ? -25.102 -19.289 24.365 1.00 64.50 97 PHE A CA 1
ATOM 748 C C . PHE A 1 97 ? -25.676 -18.157 25.228 1.00 64.50 97 PHE A C 1
ATOM 750 O O . PHE A 1 97 ? -26.792 -17.689 25.009 1.00 64.50 97 PHE A O 1
ATOM 757 N N . LYS A 1 98 ? -24.885 -17.665 26.186 1.00 67.69 98 LYS A N 1
ATOM 758 C CA . LYS A 1 98 ? -25.265 -16.576 27.099 1.00 67.69 98 LYS A CA 1
ATOM 759 C C . LYS A 1 98 ? -24.368 -15.361 26.896 1.00 67.69 98 LYS A C 1
ATOM 761 O O . LYS A 1 98 ? -23.147 -15.477 26.874 1.00 67.69 98 LYS A O 1
ATOM 766 N N . ALA A 1 99 ? -24.955 -14.175 26.810 1.00 66.88 99 ALA A N 1
ATOM 767 C CA . ALA A 1 99 ? -24.240 -12.912 26.917 1.00 66.88 99 ALA A CA 1
ATOM 768 C C . ALA A 1 99 ? -24.078 -12.544 28.403 1.00 66.88 99 ALA A C 1
ATOM 770 O O . ALA A 1 99 ? -25.026 -12.149 29.083 1.00 66.88 99 ALA A O 1
ATOM 771 N N . SER A 1 100 ? -22.867 -12.678 28.934 1.00 67.31 100 SER A N 1
ATOM 772 C CA . SER A 1 100 ? -22.522 -12.188 30.269 1.00 67.31 100 SER A CA 1
ATOM 773 C C . SER A 1 100 ? -21.951 -10.782 30.170 1.00 67.31 100 SER A C 1
ATOM 775 O O . SER A 1 100 ? -21.126 -10.500 29.303 1.00 67.31 100 SER A O 1
ATOM 777 N N . ALA A 1 101 ? -22.380 -9.895 31.060 1.00 62.22 101 ALA A N 1
ATOM 778 C CA . ALA A 1 101 ? -21.892 -8.529 31.125 1.00 62.22 101 ALA A CA 1
ATOM 779 C C . ALA A 1 101 ? -21.142 -8.303 32.445 1.00 62.22 101 ALA A C 1
ATOM 781 O O . ALA A 1 101 ? -21.718 -7.841 33.429 1.00 62.22 101 ALA A O 1
ATOM 782 N N . SER A 1 102 ? -19.857 -8.659 32.474 1.00 64.56 102 SER A N 1
ATOM 783 C CA . SER A 1 102 ? -18.952 -8.453 33.614 1.00 64.56 102 SER A CA 1
ATOM 784 C C . SER A 1 102 ? -17.918 -7.374 33.285 1.00 64.56 102 SER A C 1
ATOM 786 O O . SER A 1 102 ? -17.504 -7.225 32.136 1.00 64.56 102 SER A O 1
ATOM 788 N N . ASP A 1 103 ? -17.526 -6.568 34.276 1.00 57.78 103 ASP A N 1
ATOM 789 C CA . ASP A 1 103 ? -16.492 -5.523 34.150 1.00 57.78 103 ASP A CA 1
ATOM 790 C C . ASP A 1 103 ? -16.682 -4.525 32.989 1.00 57.78 103 ASP A C 1
ATOM 792 O O . ASP A 1 103 ? -15.731 -3.905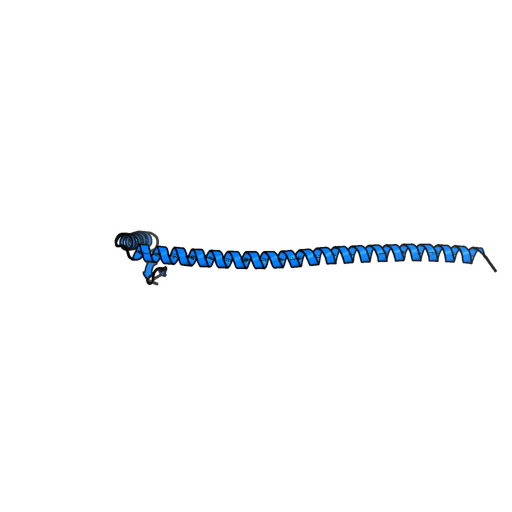 32.490 1.00 57.78 103 ASP A O 1
ATOM 796 N N . GLY A 1 104 ? -17.931 -4.323 32.555 1.00 54.44 104 GLY A N 1
ATOM 797 C CA . GLY A 1 104 ? -18.256 -3.395 31.475 1.00 54.44 104 GLY A CA 1
ATOM 798 C C . GLY A 1 104 ? -18.042 -3.908 30.059 1.00 54.44 104 GLY A C 1
ATOM 799 O O . GLY A 1 104 ? -17.961 -3.094 29.142 1.00 54.44 104 GLY A O 1
ATOM 800 N N . ARG A 1 105 ? -17.886 -5.219 29.871 1.00 56.97 105 ARG A N 1
ATOM 801 C CA . ARG A 1 105 ? -17.795 -5.859 28.556 1.00 56.97 105 ARG A CA 1
ATOM 802 C C . ARG A 1 105 ? -18.881 -6.916 28.430 1.00 56.97 105 ARG A C 1
ATOM 804 O O . ARG A 1 105 ? -19.184 -7.603 29.398 1.00 56.97 105 ARG A O 1
ATOM 811 N N . ILE A 1 106 ? -19.452 -7.036 27.233 1.00 62.34 106 ILE A N 1
ATOM 812 C CA . ILE A 1 106 ? -20.369 -8.124 26.892 1.00 62.34 106 ILE A CA 1
ATOM 813 C C . ILE A 1 106 ? -19.526 -9.275 26.337 1.00 62.34 106 ILE A C 1
ATOM 815 O O . ILE A 1 106 ? -18.836 -9.118 25.331 1.00 62.34 106 ILE A O 1
ATOM 819 N N . HIS A 1 107 ? -19.569 -10.416 27.012 1.00 67.06 107 HIS A N 1
ATOM 820 C CA . HIS A 1 107 ? -18.900 -11.655 26.646 1.00 67.06 107 HIS A CA 1
ATOM 821 C C . HIS A 1 107 ? -19.946 -12.678 26.210 1.00 67.06 107 HIS A C 1
ATOM 823 O O . HIS A 1 107 ? -20.894 -12.934 26.947 1.00 67.06 107 HIS A O 1
ATOM 829 N N . GLY A 1 108 ? -19.766 -13.287 25.039 1.00 61.50 108 GLY A N 1
ATOM 830 C CA . GLY A 1 108 ? -20.498 -14.501 24.681 1.00 61.50 108 GLY A CA 1
ATOM 831 C C . GLY A 1 108 ? -19.859 -15.699 25.376 1.00 61.50 108 GLY A C 1
ATOM 832 O O . GLY A 1 108 ? -18.680 -15.973 25.159 1.00 61.50 108 GLY A O 1
ATOM 833 N N . ILE A 1 109 ? -20.615 -16.390 26.220 1.00 67.94 109 ILE A N 1
ATOM 834 C CA . ILE A 1 109 ? -20.219 -17.638 26.865 1.00 67.94 109 ILE A CA 1
ATOM 835 C C . ILE A 1 109 ? -21.007 -18.750 26.184 1.00 67.94 109 ILE A C 1
ATOM 837 O O . ILE A 1 109 ? -22.235 -18.731 26.186 1.00 67.94 109 ILE A O 1
ATOM 841 N N . CYS A 1 110 ? -20.293 -19.700 25.591 1.00 63.66 110 CYS A N 1
ATOM 842 C CA . CYS A 1 110 ? -20.875 -20.947 25.117 1.00 63.66 110 CYS A CA 1
ATOM 843 C C . CYS A 1 110 ? -20.625 -22.003 26.197 1.00 63.66 110 CYS A C 1
ATOM 845 O O . CYS A 1 110 ? -19.492 -22.466 26.363 1.00 63.66 110 CYS A O 1
ATOM 847 N N . GLU A 1 111 ? -21.651 -22.321 26.983 1.00 59.09 111 GLU A N 1
ATOM 848 C CA . GLU A 1 111 ? -21.595 -23.431 27.931 1.00 59.09 111 GLU A CA 1
ATOM 849 C C . GLU A 1 111 ? -21.786 -24.716 27.120 1.00 59.09 111 GLU A C 1
ATOM 851 O O . GLU A 1 111 ? -22.830 -24.940 26.511 1.00 59.09 111 GLU A O 1
ATOM 856 N N . ARG A 1 112 ? -20.721 -25.520 27.030 1.00 50.94 112 ARG A N 1
ATOM 857 C CA . ARG A 1 112 ? -20.745 -26.806 26.330 1.00 50.94 112 ARG A CA 1
ATOM 858 C C . ARG A 1 112 ? -21.717 -27.721 27.092 1.00 50.94 112 ARG A C 1
ATOM 860 O O . ARG A 1 112 ? -21.430 -28.046 28.242 1.00 50.94 112 ARG A O 1
ATOM 867 N N . ILE A 1 113 ? -22.856 -28.043 26.475 1.00 54.91 113 ILE A N 1
ATOM 868 C CA . ILE A 1 113 ? -23.866 -28.984 26.993 1.00 54.91 113 ILE A CA 1
ATOM 869 C C . ILE A 1 113 ? -23.311 -30.408 26.929 1.00 54.91 113 ILE A C 1
ATOM 871 O O . ILE A 1 113 ? -22.652 -30.722 25.908 1.00 54.91 113 ILE A O 1
#

Organism: NCBI:txid641309